Protein AF-V4IPG0-F1 (afdb_monomer_lite)

pLDDT: mean 87.48, std 8.58, range [62.81, 97.88]

Foldseek 3Di:
DWDQADLQRDGDTDDDDDDAQFAADPVNPDTDGQPDPWFSDDFQVVQLVVLVVVLVVVVVCVVVVVDDDDPPDDPVVVSVVSNPDGGGDDDTDDPPPDVVVVVVVVCVVPVPNDDPVQFPDDPPNDTHGDHD

Structure (mmCIF, N/CA/C/O backbone):
data_AF-V4IPG0-F1
#
_entry.id   AF-V4IPG0-F1
#
loop_
_atom_site.group_PDB
_atom_site.id
_atom_site.type_symbol
_atom_site.label_atom_id
_atom_site.label_alt_id
_atom_site.label_comp_id
_atom_site.label_asym_id
_atom_site.label_entity_id
_atom_site.label_seq_id
_atom_site.pdbx_PDB_ins_code
_atom_site.Cartn_x
_atom_site.Cartn_y
_atom_site.Cartn_z
_atom_site.occupancy
_atom_site.B_iso_or_equiv
_atom_site.auth_seq_id
_atom_site.auth_comp_id
_atom_site.auth_asym_id
_atom_site.auth_atom_id
_atom_site.pdbx_PDB_model_num
ATOM 1 N N . MET A 1 1 ? -8.334 -0.715 -5.800 1.00 85.25 1 MET A N 1
ATOM 2 C CA . MET A 1 1 ? -7.866 -0.696 -7.202 1.00 85.25 1 MET A CA 1
ATOM 3 C C . MET A 1 1 ? -6.366 -0.875 -7.233 1.00 85.25 1 MET A C 1
ATOM 5 O O . MET A 1 1 ? -5.681 -0.190 -6.482 1.00 85.25 1 MET A O 1
ATOM 9 N N . LEU A 1 2 ? -5.882 -1.792 -8.071 1.00 86.50 2 LEU A N 1
ATOM 10 C CA . LEU A 1 2 ? -4.459 -2.046 -8.285 1.00 86.50 2 LEU A CA 1
ATOM 11 C C . LEU A 1 2 ? -3.982 -1.297 -9.520 1.00 86.50 2 LEU A C 1
ATOM 13 O O . LEU A 1 2 ? -4.524 -1.492 -10.605 1.00 86.50 2 LE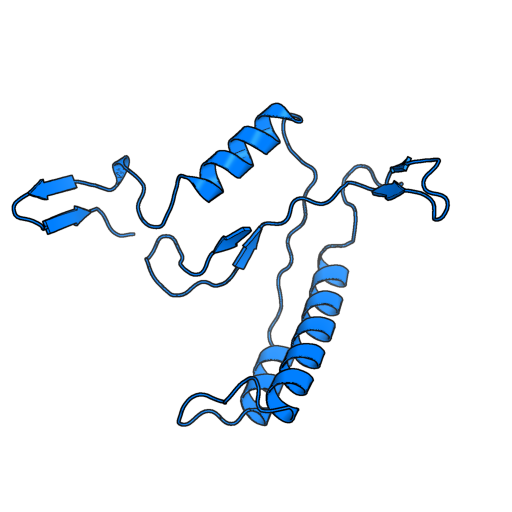U A O 1
ATOM 17 N N . HIS A 1 3 ? -2.949 -0.484 -9.348 1.00 84.88 3 HIS A N 1
ATOM 18 C CA . HIS A 1 3 ? -2.241 0.190 -10.427 1.00 84.88 3 HIS A CA 1
ATOM 19 C C . HIS A 1 3 ? -0.805 -0.329 -10.467 1.00 84.88 3 HIS A C 1
ATOM 21 O O . HIS A 1 3 ? -0.191 -0.514 -9.421 1.00 84.88 3 HIS A O 1
ATOM 27 N N . THR A 1 4 ? -0.274 -0.592 -11.662 1.00 86.12 4 THR A N 1
ATOM 28 C CA . THR A 1 4 ? 1.073 -1.170 -11.849 1.00 86.12 4 THR A CA 1
ATOM 29 C C . THR A 1 4 ? 2.062 -0.220 -12.519 1.00 86.12 4 THR A C 1
ATOM 31 O O . THR A 1 4 ? 3.242 -0.552 -12.632 1.00 86.12 4 THR A O 1
ATOM 34 N N . TRP A 1 5 ? 1.599 0.953 -12.953 1.00 83.81 5 TRP A N 1
ATOM 35 C CA . TRP A 1 5 ? 2.371 1.932 -13.716 1.00 83.81 5 TRP A CA 1
ATOM 36 C C . TRP A 1 5 ? 2.140 3.342 -13.176 1.00 83.81 5 TRP A C 1
ATOM 38 O O . TRP A 1 5 ? 1.036 3.670 -12.733 1.00 83.81 5 TRP A O 1
ATOM 48 N N . GLY A 1 6 ? 3.188 4.161 -13.211 1.00 80.50 6 GLY A N 1
ATOM 49 C CA . GLY A 1 6 ? 3.125 5.585 -12.893 1.00 80.50 6 GLY A CA 1
ATOM 50 C C . GLY A 1 6 ? 2.807 6.441 -14.120 1.00 80.50 6 GLY A C 1
ATOM 51 O O . GLY A 1 6 ? 2.697 5.943 -15.239 1.00 80.50 6 GLY A O 1
ATOM 52 N N . GLN A 1 7 ? 2.710 7.758 -13.926 1.00 75.50 7 GLN A N 1
ATOM 53 C CA . GLN A 1 7 ? 2.490 8.714 -15.024 1.00 75.50 7 GLN A CA 1
ATOM 54 C C . GLN A 1 7 ? 3.645 8.739 -16.042 1.00 75.50 7 GLN A C 1
ATOM 56 O O . GLN A 1 7 ? 3.421 9.050 -17.213 1.00 75.50 7 GLN A O 1
ATOM 61 N N . THR A 1 8 ? 4.853 8.372 -15.615 1.00 80.12 8 THR A N 1
ATOM 62 C CA . THR A 1 8 ? 6.052 8.253 -16.457 1.00 80.12 8 THR A CA 1
ATOM 63 C C . THR A 1 8 ? 6.114 6.937 -17.235 1.00 80.12 8 THR A C 1
ATOM 65 O O . THR A 1 8 ? 7.070 6.725 -17.975 1.00 80.12 8 THR A O 1
ATOM 68 N N . MET A 1 9 ? 5.106 6.062 -17.098 1.00 78.25 9 MET A N 1
ATOM 69 C CA . MET A 1 9 ? 5.068 4.698 -17.653 1.00 78.25 9 MET A CA 1
ATOM 70 C C . MET A 1 9 ? 6.128 3.749 -17.082 1.00 78.25 9 MET A C 1
ATOM 72 O O . MET A 1 9 ? 6.335 2.657 -17.605 1.00 78.25 9 MET A O 1
ATOM 76 N N . GLU A 1 10 ? 6.764 4.121 -15.975 1.00 82.88 10 GLU A N 1
ATOM 77 C CA . GLU A 1 10 ? 7.606 3.215 -15.201 1.00 82.88 10 GLU A CA 1
ATOM 78 C C . GLU A 1 10 ? 6.759 2.335 -14.281 1.00 82.88 10 GLU A C 1
ATOM 80 O O . GLU A 1 10 ? 5.636 2.686 -13.894 1.00 82.88 10 GLU A O 1
ATOM 85 N N . ARG A 1 11 ? 7.298 1.166 -13.919 1.00 83.69 11 ARG A N 1
ATOM 86 C CA . ARG A 1 11 ? 6.619 0.241 -13.012 1.00 83.69 11 ARG A CA 1
ATOM 87 C C . ARG A 1 11 ? 6.457 0.898 -11.642 1.00 83.69 11 ARG A C 1
ATOM 89 O O . ARG A 1 11 ? 7.434 1.154 -10.949 1.00 83.69 11 ARG A O 1
ATOM 96 N N . HIS A 1 12 ? 5.209 1.101 -11.234 1.00 84.88 12 HIS A N 1
ATOM 97 C CA . HIS A 1 12 ? 4.853 1.716 -9.959 1.00 84.88 12 HIS A CA 1
ATOM 98 C C . HIS A 1 12 ? 3.619 1.022 -9.380 1.00 84.88 12 HIS A C 1
ATOM 100 O O . HIS A 1 12 ? 2.475 1.416 -9.624 1.00 84.88 12 HIS A O 1
ATOM 106 N N . ILE A 1 13 ? 3.860 -0.071 -8.655 1.00 87.19 13 ILE A N 1
ATOM 107 C CA . ILE A 1 13 ? 2.801 -0.920 -8.110 1.00 87.19 13 ILE A CA 1
ATOM 108 C C . ILE A 1 13 ? 2.246 -0.285 -6.838 1.00 87.19 13 ILE A C 1
ATOM 110 O O . ILE A 1 13 ? 2.964 -0.151 -5.851 1.00 87.19 13 ILE A O 1
ATOM 114 N N . HIS A 1 14 ? 0.969 0.084 -6.853 1.00 87.69 14 HIS A N 1
ATOM 115 C CA . HIS A 1 14 ? 0.301 0.675 -5.701 1.00 87.69 14 HIS A CA 1
ATOM 116 C C . HIS A 1 14 ? -1.198 0.352 -5.674 1.00 87.69 14 HIS A C 1
ATOM 118 O O . HIS A 1 14 ? -1.820 0.023 -6.688 1.00 87.69 14 HIS A O 1
ATOM 124 N N . LEU A 1 15 ? -1.774 0.425 -4.474 1.00 88.81 15 LEU A N 1
ATOM 125 C CA . LEU A 1 15 ? -3.174 0.114 -4.210 1.00 88.81 15 LEU A CA 1
ATOM 126 C C . LEU A 1 15 ? -3.906 1.364 -3.721 1.00 88.81 15 LEU A C 1
ATOM 128 O O . LEU A 1 15 ? -3.486 1.996 -2.757 1.00 88.81 15 LEU A O 1
ATOM 132 N N . HIS A 1 16 ? -5.042 1.666 -4.347 1.00 87.00 16 HIS A N 1
ATOM 133 C CA . HIS A 1 16 ? -6.019 2.633 -3.838 1.00 87.00 16 HIS A CA 1
ATOM 134 C C . HIS A 1 16 ? -7.180 1.882 -3.202 1.00 87.00 16 HIS A C 1
ATOM 136 O O . HIS A 1 16 ? -7.873 1.123 -3.887 1.00 87.00 16 HIS A O 1
ATOM 142 N N . CYS A 1 17 ? -7.409 2.094 -1.910 1.00 86.88 17 CYS A N 1
ATOM 143 C CA . CYS A 1 17 ? -8.471 1.434 -1.157 1.00 86.88 17 CYS A CA 1
ATOM 144 C C . CYS A 1 17 ? -9.416 2.477 -0.563 1.00 86.88 17 CYS A C 1
ATOM 146 O O . CYS A 1 17 ? -8.966 3.452 0.036 1.00 86.88 17 CYS A O 1
ATOM 148 N N . ILE A 1 18 ? -10.721 2.244 -0.701 1.00 85.25 18 ILE A N 1
ATOM 149 C CA . ILE A 1 18 ? -11.744 2.959 0.061 1.00 85.25 18 ILE A CA 1
ATOM 150 C C . ILE A 1 18 ? -12.139 2.034 1.199 1.00 85.25 18 ILE A C 1
ATOM 152 O O . ILE A 1 18 ? -12.519 0.888 0.963 1.00 85.25 18 ILE A O 1
ATOM 156 N N . VAL A 1 19 ? -12.017 2.531 2.422 1.00 86.12 19 VAL A N 1
ATOM 157 C CA . VAL A 1 19 ? -12.377 1.793 3.629 1.00 86.12 19 VAL A CA 1
ATOM 158 C C . VAL A 1 19 ? -13.425 2.588 4.403 1.00 86.12 19 VAL A C 1
ATOM 160 O O . VAL A 1 19 ? -13.341 3.820 4.433 1.00 86.12 19 VAL A O 1
ATOM 163 N N . PRO A 1 20 ? -14.415 1.926 5.022 1.00 85.62 20 PRO A N 1
ATOM 164 C CA . PRO A 1 20 ? -15.335 2.601 5.924 1.00 85.62 20 PRO A CA 1
ATOM 165 C C . PRO A 1 20 ? -14.578 3.244 7.091 1.00 85.62 20 PRO A C 1
ATOM 167 O O . PRO A 1 20 ? -13.630 2.670 7.623 1.00 85.62 20 PRO A O 1
ATOM 170 N N . GLY A 1 21 ? -15.020 4.424 7.526 1.00 86.44 21 GLY A N 1
ATOM 171 C CA . GLY A 1 21 ? -14.494 5.105 8.714 1.00 86.44 21 GLY A CA 1
ATOM 172 C C . GLY A 1 21 ? -15.027 4.512 10.020 1.00 86.44 21 GLY A C 1
ATOM 173 O O . GLY A 1 21 ? -15.475 5.261 10.880 1.00 86.44 21 GLY A O 1
ATOM 174 N N . GLY A 1 22 ? -15.064 3.186 10.143 1.00 88.25 22 GLY A N 1
ATOM 175 C CA . GLY A 1 22 ? -15.705 2.455 11.235 1.00 88.25 22 GLY A CA 1
ATOM 176 C C . GLY A 1 22 ? -15.934 0.991 10.869 1.00 88.25 22 GLY A C 1
ATOM 177 O O . GLY A 1 22 ? -15.475 0.529 9.824 1.00 88.25 22 GLY A O 1
ATOM 178 N N . ALA A 1 23 ? -16.648 0.262 11.719 1.00 91.12 23 ALA A N 1
ATOM 179 C CA . ALA A 1 23 ? -16.981 -1.140 11.491 1.00 91.12 23 ALA A CA 1
ATOM 180 C C . ALA A 1 23 ? -18.340 -1.485 12.103 1.00 91.12 23 ALA A C 1
ATOM 182 O O . ALA A 1 23 ? -18.782 -0.839 13.052 1.00 91.12 23 ALA A O 1
ATOM 183 N N . PHE A 1 24 ? -18.990 -2.521 11.580 1.00 94.19 24 PHE A N 1
ATOM 184 C CA . PHE A 1 24 ? -20.143 -3.111 12.253 1.00 94.19 24 PHE A CA 1
ATOM 185 C C . PHE A 1 24 ? -19.707 -3.881 13.504 1.00 94.19 24 PHE A C 1
ATOM 187 O O . PHE A 1 24 ? -18.587 -4.392 13.582 1.00 94.19 24 PHE A O 1
ATOM 194 N N . THR A 1 25 ? -20.596 -3.950 14.490 1.00 94.62 25 THR A N 1
ATOM 195 C CA . THR A 1 25 ? -20.505 -4.893 15.606 1.00 94.62 25 THR A CA 1
ATOM 196 C C . THR A 1 25 ? -20.466 -6.334 15.094 1.00 94.62 25 THR A C 1
ATOM 198 O O . THR A 1 25 ? -20.863 -6.613 13.965 1.00 94.62 25 THR A O 1
ATOM 201 N N . PHE A 1 26 ? -19.961 -7.265 15.910 1.00 94.88 26 PHE A N 1
ATOM 202 C CA . PHE A 1 26 ? -19.826 -8.671 15.500 1.00 94.88 26 PHE A CA 1
ATOM 203 C C . PHE A 1 26 ? -21.168 -9.343 15.177 1.00 94.88 26 PHE A C 1
ATOM 205 O O . PHE A 1 26 ? -21.200 -10.253 14.356 1.00 94.88 26 PHE A O 1
ATOM 212 N N . ASP A 1 27 ? -22.255 -8.879 15.792 1.00 95.94 27 ASP A N 1
ATOM 213 C CA . ASP A 1 27 ? -23.636 -9.280 15.487 1.00 95.94 27 ASP A CA 1
ATOM 214 C C . ASP A 1 27 ? -24.201 -8.622 14.209 1.00 95.94 27 ASP A C 1
ATOM 216 O O . ASP A 1 27 ? -25.252 -9.024 13.723 1.00 95.94 27 ASP A O 1
ATOM 220 N N . GLY A 1 28 ? -23.504 -7.636 13.634 1.00 94.62 28 GLY A N 1
ATOM 221 C CA . GLY A 1 28 ? -23.918 -6.910 12.434 1.00 94.62 28 GLY A CA 1
ATOM 222 C C . GLY A 1 28 ? -25.009 -5.858 12.653 1.00 94.62 28 GLY A C 1
ATOM 223 O O . GLY A 1 28 ? -25.380 -5.178 11.699 1.00 94.62 28 GLY A O 1
ATOM 224 N N . GLU A 1 29 ? -25.510 -5.682 13.876 1.00 96.44 29 GLU A N 1
ATOM 225 C CA . GLU A 1 29 ? -26.696 -4.855 14.131 1.00 96.44 29 GLU A CA 1
ATOM 226 C C . GLU A 1 29 ? -26.394 -3.353 14.160 1.00 96.44 29 GLU A C 1
ATOM 228 O O . GLU A 1 29 ? -27.258 -2.531 13.853 1.00 96.44 29 GLU A O 1
ATOM 233 N N . GLN A 1 30 ? -25.168 -2.967 14.527 1.00 95.94 30 GLN A N 1
ATOM 234 C CA . GLN A 1 30 ? -24.809 -1.566 14.727 1.00 95.94 30 GLN A CA 1
ATOM 235 C C . GLN A 1 30 ? -23.505 -1.202 14.029 1.00 95.94 30 GLN A C 1
ATOM 237 O O . GLN A 1 30 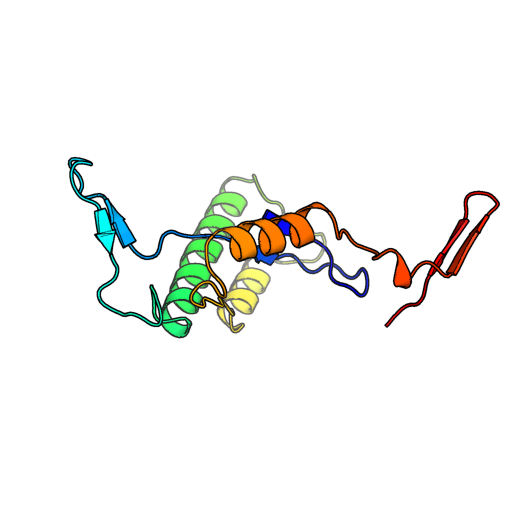? -22.466 -1.827 14.236 1.00 95.94 30 GLN A O 1
ATOM 242 N N . PHE A 1 31 ? -23.524 -0.116 13.253 1.00 93.88 31 PHE A N 1
ATOM 243 C CA . PHE A 1 31 ? -22.298 0.489 12.742 1.00 93.88 31 PHE A CA 1
ATOM 244 C C . PHE A 1 31 ? -21.669 1.388 13.808 1.00 93.88 31 PHE A C 1
ATOM 246 O O . PHE A 1 31 ? -22.266 2.377 14.237 1.00 93.88 31 PHE A O 1
ATOM 253 N N . LYS A 1 32 ? -20.436 1.076 14.207 1.00 91.50 32 LYS A N 1
ATOM 254 C CA . LYS A 1 32 ? -19.629 1.902 15.104 1.00 91.50 32 LYS A CA 1
ATOM 255 C C . LYS A 1 32 ? -18.655 2.747 14.281 1.00 91.50 32 LYS A C 1
ATOM 257 O O . LYS A 1 32 ? -17.711 2.192 13.706 1.00 91.50 32 LYS A O 1
ATOM 262 N N . PRO A 1 33 ? -18.851 4.077 14.206 1.00 88.56 33 PRO A N 1
ATOM 263 C CA . PRO A 1 33 ? -17.890 4.948 13.549 1.00 88.56 33 PRO A CA 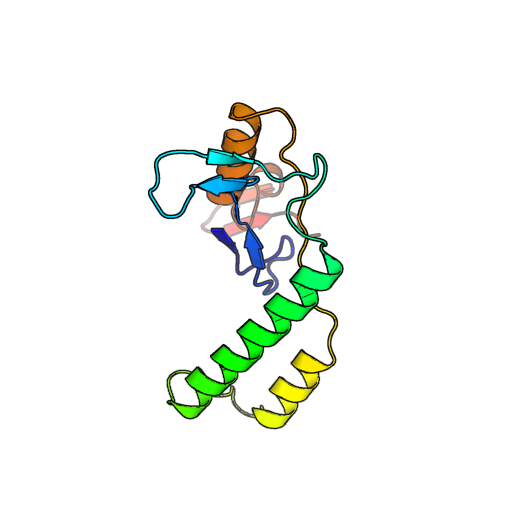1
ATOM 264 C C . PRO A 1 33 ? -16.579 4.986 14.341 1.00 88.56 33 PRO A C 1
ATOM 266 O O . PRO A 1 33 ? -16.546 4.740 15.549 1.00 88.56 33 PRO A O 1
ATOM 269 N N . CYS A 1 34 ? -15.489 5.324 13.660 1.00 85.94 34 CYS A N 1
ATOM 270 C CA . CYS A 1 34 ? -14.230 5.643 14.314 1.00 85.94 34 CYS A CA 1
ATOM 271 C C . CYS A 1 34 ? -14.436 6.818 15.279 1.00 85.94 34 CYS A C 1
ATOM 273 O O . CYS A 1 34 ? -15.123 7.789 14.959 1.00 85.94 34 CYS A O 1
ATOM 275 N N . SER A 1 35 ? -13.822 6.738 16.458 1.00 80.12 35 SER A N 1
ATOM 276 C CA . SER A 1 35 ? -13.872 7.807 17.457 1.00 80.12 35 SER A CA 1
ATOM 277 C C . SER A 1 35 ? -13.136 9.073 17.003 1.00 80.12 35 SER A C 1
ATOM 279 O O . SER A 1 35 ? -13.479 10.172 17.439 1.00 80.12 35 SER A O 1
ATOM 281 N N . HIS A 1 36 ? -12.145 8.940 16.117 1.00 79.94 36 HIS A N 1
ATOM 282 C CA . HIS A 1 36 ? -11.394 10.059 15.563 1.00 79.94 36 HIS A CA 1
ATOM 283 C C . HIS A 1 36 ? -12.013 10.557 14.255 1.00 79.94 36 HIS A C 1
ATOM 285 O O . HIS A 1 36 ? -12.278 9.789 13.334 1.00 79.94 36 HIS A O 1
ATOM 291 N N . ARG A 1 37 ? -12.208 11.879 14.165 1.00 71.31 37 ARG A N 1
ATOM 292 C CA . ARG A 1 37 ? -12.823 12.530 12.996 1.00 71.31 37 ARG A CA 1
ATOM 293 C C . ARG A 1 37 ? -11.897 12.596 11.780 1.00 71.31 37 ARG A C 1
ATOM 295 O O . ARG A 1 37 ? -12.382 12.547 10.655 1.00 71.31 37 ARG A O 1
ATOM 302 N N . ASP A 1 38 ? -10.587 12.674 12.006 1.00 73.38 38 ASP A N 1
ATOM 303 C CA . ASP A 1 38 ? -9.620 12.981 10.945 1.00 73.38 38 ASP A CA 1
ATOM 304 C C . ASP A 1 38 ? -8.890 11.755 10.391 1.00 73.38 38 ASP A C 1
ATOM 306 O O . ASP A 1 38 ? -8.269 11.837 9.335 1.00 73.38 38 ASP A O 1
ATOM 310 N N . TRP A 1 39 ? -8.917 10.613 11.079 1.00 76.50 39 TRP A N 1
ATOM 311 C CA . TRP A 1 39 ? -8.216 9.413 10.624 1.00 76.50 39 TRP A CA 1
ATOM 312 C C . TRP A 1 39 ? -8.771 8.151 11.280 1.00 76.50 39 TRP A C 1
ATOM 314 O O . TRP A 1 39 ? -9.151 8.158 12.444 1.00 76.50 39 TRP A O 1
ATOM 324 N N . LEU A 1 40 ? -8.764 7.049 10.523 1.00 82.62 40 LEU A N 1
ATOM 325 C CA . LEU A 1 40 ? -9.162 5.725 11.009 1.00 82.62 40 LEU A CA 1
ATOM 326 C C . LEU A 1 40 ? -8.026 5.031 11.776 1.00 82.62 40 LEU A C 1
ATOM 328 O O . LEU A 1 40 ? -8.245 4.450 12.833 1.00 82.62 40 LEU A O 1
ATOM 332 N N . PHE A 1 41 ? -6.798 5.128 11.255 1.00 84.62 41 PHE A N 1
ATOM 333 C CA . PHE A 1 41 ? -5.585 4.614 11.891 1.00 84.62 41 PHE A CA 1
ATOM 334 C C . PHE A 1 41 ? -4.436 5.622 11.766 1.00 84.62 41 PHE A C 1
ATOM 336 O O . PHE A 1 41 ? -4.357 6.324 10.752 1.00 84.62 41 PHE A O 1
ATOM 343 N N . PRO A 1 42 ? -3.488 5.659 12.721 1.00 88.25 42 PRO A N 1
ATOM 344 C CA . PRO A 1 42 ? -2.275 6.447 12.565 1.00 88.25 42 PRO A CA 1
ATOM 345 C C . PRO A 1 42 ? -1.447 5.893 11.400 1.00 88.25 42 PRO A C 1
ATOM 347 O O . PRO A 1 42 ? -0.969 4.756 11.452 1.00 88.25 42 PRO A O 1
ATOM 350 N N . VAL A 1 43 ? -1.230 6.700 10.359 1.00 91.00 43 VAL A N 1
ATOM 351 C CA . VAL A 1 43 ? -0.579 6.257 9.108 1.00 91.00 43 VAL A CA 1
ATOM 352 C C . VAL A 1 43 ? 0.801 5.634 9.330 1.00 91.00 43 VAL A C 1
ATOM 354 O O . VAL A 1 43 ? 1.123 4.618 8.726 1.00 91.00 43 VAL A O 1
ATOM 357 N N . LYS A 1 44 ? 1.591 6.155 10.279 1.00 92.00 44 LYS A N 1
A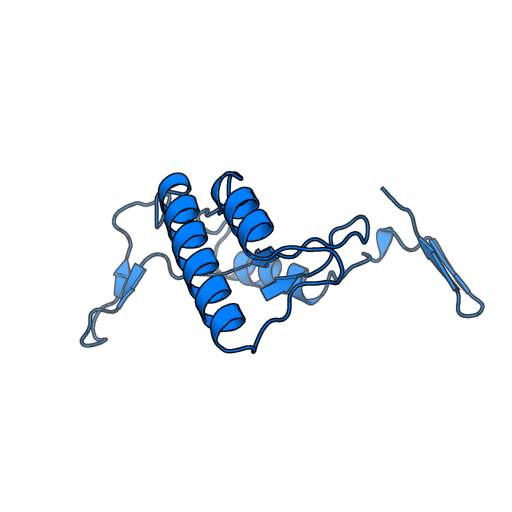TOM 358 C CA . LYS A 1 44 ? 2.915 5.603 10.617 1.00 92.00 44 LYS A CA 1
ATOM 359 C C . LYS A 1 44 ? 2.835 4.197 11.218 1.00 92.00 44 LYS A C 1
ATOM 361 O O . LYS A 1 44 ? 3.703 3.368 10.953 1.00 92.00 44 LYS A O 1
ATOM 366 N N . ALA A 1 45 ? 1.821 3.930 12.041 1.00 92.62 45 ALA A N 1
ATOM 367 C CA . ALA A 1 45 ? 1.602 2.602 12.605 1.00 92.62 45 ALA A CA 1
ATOM 368 C C . ALA A 1 45 ? 1.097 1.647 11.518 1.00 92.62 45 ALA A C 1
ATOM 370 O O . ALA A 1 45 ? 1.639 0.553 11.359 1.00 92.62 45 ALA A O 1
ATOM 371 N N . LEU A 1 46 ? 0.139 2.106 10.708 1.00 92.56 46 LEU A N 1
ATOM 372 C CA . LEU A 1 46 ? -0.414 1.339 9.597 1.00 92.56 46 LEU A CA 1
ATOM 373 C C . LEU A 1 46 ? 0.664 0.937 8.578 1.00 92.56 46 LEU A C 1
ATOM 375 O O . LEU A 1 46 ? 0.724 -0.225 8.193 1.00 92.56 46 LEU A O 1
ATOM 379 N N . SER A 1 47 ? 1.568 1.851 8.219 1.00 94.88 47 SER A N 1
ATOM 380 C CA . SER A 1 47 ? 2.749 1.578 7.390 1.00 94.88 47 SER A CA 1
ATOM 381 C C . SER A 1 47 ? 3.586 0.405 7.902 1.00 94.88 47 SER A C 1
ATOM 383 O O . SER A 1 47 ? 3.957 -0.484 7.136 1.00 94.88 47 SER A O 1
ATOM 385 N N . LYS A 1 48 ? 3.881 0.384 9.209 1.00 95.19 48 LYS A N 1
ATOM 386 C CA . LYS A 1 48 ? 4.702 -0.666 9.827 1.00 95.19 48 LYS A CA 1
ATOM 387 C C . LYS A 1 48 ? 3.987 -2.016 9.825 1.00 95.19 48 LYS A C 1
ATOM 389 O O . LYS A 1 48 ? 4.615 -3.021 9.497 1.00 95.19 48 LYS A O 1
ATOM 394 N N . VAL A 1 49 ? 2.696 -2.027 10.166 1.00 95.44 49 VAL A N 1
ATOM 395 C CA . VAL A 1 49 ? 1.867 -3.244 10.176 1.00 95.44 49 VAL A CA 1
ATOM 396 C C . VAL A 1 49 ? 1.716 -3.800 8.764 1.00 95.44 49 VAL A C 1
ATOM 398 O O . VAL A 1 49 ? 1.934 -4.987 8.547 1.00 95.44 49 VAL A O 1
ATOM 401 N N . PHE A 1 50 ? 1.421 -2.941 7.787 1.00 94.88 50 PHE A N 1
ATOM 402 C CA . PHE A 1 50 ? 1.302 -3.343 6.391 1.00 94.88 50 PHE A CA 1
ATOM 403 C C . PHE A 1 50 ? 2.605 -3.952 5.866 1.00 94.88 50 PHE A C 1
ATOM 405 O O . PHE A 1 50 ? 2.572 -5.039 5.295 1.00 94.88 50 PHE A O 1
ATOM 412 N N . ARG A 1 51 ? 3.757 -3.316 6.132 1.00 96.38 51 ARG A N 1
ATOM 413 C CA . ARG A 1 51 ? 5.076 -3.875 5.797 1.00 96.38 51 ARG A CA 1
ATOM 414 C C . ARG A 1 51 ? 5.281 -5.258 6.416 1.00 96.38 51 ARG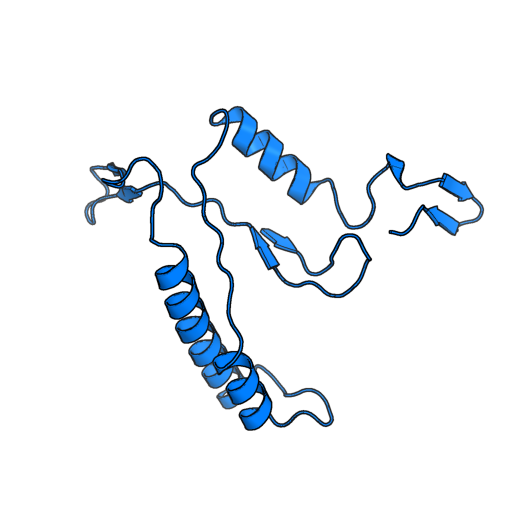 A C 1
ATOM 416 O O . ARG A 1 51 ? 5.707 -6.170 5.719 1.00 96.38 51 ARG A O 1
ATOM 423 N N . GLY A 1 52 ? 4.986 -5.415 7.708 1.00 96.88 52 GLY A N 1
ATOM 424 C CA . GLY A 1 52 ? 5.118 -6.697 8.407 1.00 96.88 52 GLY A CA 1
ATOM 425 C C . GLY A 1 52 ? 4.281 -7.797 7.754 1.00 96.88 52 GLY A C 1
ATOM 426 O O . GL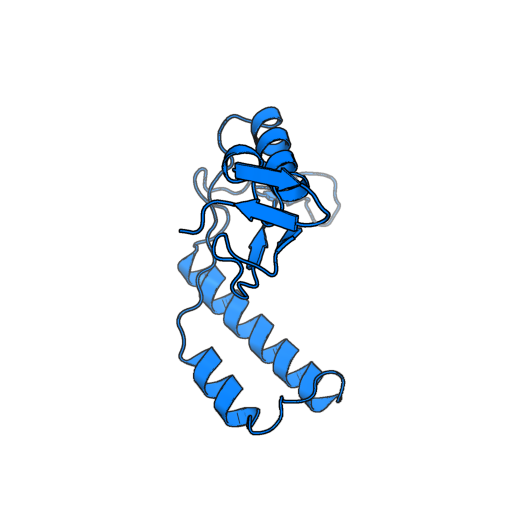Y A 1 52 ? 4.835 -8.799 7.309 1.00 96.88 52 GLY A O 1
ATOM 427 N N . ASN A 1 53 ? 2.978 -7.551 7.607 1.00 97.12 53 ASN A N 1
ATOM 428 C CA . ASN A 1 53 ? 2.032 -8.499 7.014 1.00 97.12 53 ASN A CA 1
ATOM 429 C C . ASN A 1 53 ? 2.384 -8.843 5.560 1.00 97.12 53 ASN A C 1
ATOM 431 O O . ASN A 1 53 ? 2.233 -9.986 5.133 1.00 97.12 53 ASN A O 1
ATOM 435 N N . TYR A 1 54 ? 2.835 -7.857 4.778 1.00 95.75 54 TYR A N 1
ATOM 436 C CA . TYR A 1 54 ? 3.240 -8.088 3.396 1.00 95.75 54 TYR A CA 1
ATOM 437 C C . TYR A 1 54 ? 4.480 -8.982 3.326 1.00 95.75 54 TYR A C 1
ATOM 439 O O . TYR A 1 54 ? 4.492 -9.942 2.564 1.00 95.75 54 TYR A O 1
ATOM 447 N N . LEU A 1 55 ? 5.514 -8.687 4.121 1.00 96.88 55 LEU A N 1
ATOM 448 C CA . LEU A 1 55 ? 6.763 -9.454 4.109 1.00 96.88 55 LEU A CA 1
ATOM 449 C C . LEU A 1 55 ? 6.583 -10.884 4.616 1.00 96.88 55 LEU A C 1
ATOM 451 O O . LEU A 1 55 ? 7.218 -11.786 4.078 1.00 96.88 55 LEU A O 1
ATOM 455 N N . GLU A 1 56 ? 5.714 -11.091 5.605 1.00 97.88 56 GLU A N 1
ATOM 456 C CA . GLU A 1 56 ? 5.326 -12.426 6.067 1.00 97.88 56 GLU A CA 1
ATOM 457 C C . GLU A 1 56 ? 4.656 -13.218 4.939 1.00 97.88 56 GLU A C 1
ATOM 459 O O . GLU A 1 56 ? 5.106 -14.303 4.582 1.00 97.88 56 GLU A O 1
ATOM 464 N N . ARG A 1 57 ? 3.635 -12.643 4.292 1.00 97.38 57 ARG A N 1
ATOM 465 C CA . ARG A 1 57 ? 2.941 -13.299 3.172 1.00 97.38 57 ARG A CA 1
ATOM 466 C C . ARG A 1 57 ? 3.860 -13.552 1.978 1.00 97.38 57 ARG A C 1
ATOM 468 O O . ARG A 1 57 ? 3.746 -14.593 1.339 1.00 97.38 57 ARG A O 1
ATOM 475 N N . LEU A 1 58 ? 4.773 -12.624 1.688 1.00 95.94 58 LEU A N 1
ATOM 476 C CA . LEU A 1 58 ? 5.775 -12.772 0.634 1.00 95.94 58 LEU A CA 1
ATOM 477 C C . LEU A 1 58 ? 6.716 -13.951 0.925 1.00 95.94 58 LEU A C 1
ATOM 479 O O . LEU A 1 58 ? 7.047 -14.712 0.019 1.00 95.94 58 LEU A O 1
ATOM 483 N N . GLU A 1 59 ? 7.134 -14.112 2.180 1.00 96.81 59 GLU A N 1
ATOM 484 C CA . GLU A 1 59 ? 7.963 -15.231 2.633 1.00 96.81 59 GLU A CA 1
ATOM 485 C C . GLU A 1 59 ? 7.222 -16.564 2.549 1.00 96.81 59 GLU A C 1
ATOM 487 O O . GLU A 1 59 ? 7.769 -17.511 1.986 1.00 96.81 59 GLU A O 1
ATOM 492 N N . CYS A 1 60 ? 5.968 -16.624 3.008 1.00 97.81 60 CYS A N 1
ATOM 493 C CA . CYS A 1 60 ? 5.134 -17.819 2.877 1.00 97.81 60 CYS A CA 1
ATOM 494 C C . CYS A 1 60 ? 4.951 -18.233 1.410 1.00 97.81 60 CYS A C 1
ATOM 496 O O . CYS A 1 60 ? 5.184 -19.391 1.073 1.00 97.81 60 CYS A O 1
ATOM 498 N N . ALA A 1 61 ? 4.598 -17.294 0.528 1.00 97.31 61 ALA A N 1
ATOM 499 C CA . ALA A 1 61 ? 4.391 -17.575 -0.893 1.00 97.31 61 ALA A CA 1
ATOM 500 C C . ALA A 1 61 ? 5.687 -18.014 -1.601 1.00 97.31 61 ALA A C 1
ATOM 502 O O . ALA A 1 61 ? 5.666 -18.896 -2.460 1.00 97.31 61 ALA A O 1
ATOM 503 N N . HIS A 1 62 ? 6.837 -17.441 -1.227 1.00 96.75 62 HIS A N 1
ATOM 504 C CA . HIS A 1 62 ? 8.131 -17.894 -1.738 1.00 96.75 62 HIS A CA 1
ATOM 505 C C . HIS A 1 62 ? 8.484 -19.301 -1.232 1.00 96.75 62 HIS A C 1
ATOM 507 O O . HIS A 1 62 ? 8.903 -20.147 -2.018 1.00 96.75 62 HIS A O 1
ATOM 513 N N . ALA A 1 63 ? 8.295 -19.575 0.063 1.00 96.44 63 ALA A N 1
ATOM 514 C CA . ALA A 1 63 ? 8.553 -20.890 0.655 1.00 96.44 63 ALA A CA 1
ATOM 515 C C . ALA A 1 63 ? 7.646 -21.987 0.069 1.00 96.44 63 ALA A C 1
ATOM 517 O O . ALA A 1 63 ? 8.094 -23.117 -0.108 1.00 96.44 63 ALA A O 1
ATOM 518 N N . ALA A 1 64 ? 6.406 -21.642 -0.287 1.00 97.56 64 ALA A N 1
ATOM 519 C CA . ALA A 1 64 ? 5.463 -22.523 -0.974 1.00 97.56 64 ALA A CA 1
ATOM 520 C C . ALA A 1 64 ? 5.759 -22.705 -2.479 1.00 97.56 64 ALA A C 1
ATOM 522 O O . ALA A 1 64 ? 5.114 -23.514 -3.140 1.00 97.56 64 ALA A O 1
ATOM 523 N N . GLY A 1 65 ? 6.719 -21.963 -3.045 1.00 96.50 65 GLY A N 1
ATOM 524 C CA . GLY A 1 65 ? 7.057 -22.020 -4.471 1.00 96.50 65 GLY A CA 1
ATOM 525 C C . GLY A 1 65 ? 6.072 -21.298 -5.400 1.00 96.50 65 GLY A C 1
ATOM 526 O O . GLY A 1 65 ? 6.235 -21.362 -6.620 1.00 96.50 65 GLY A O 1
ATOM 527 N N . GLU A 1 66 ? 5.088 -20.581 -4.851 1.00 97.06 66 GLU A N 1
ATOM 528 C CA . GLU A 1 66 ? 4.119 -19.767 -5.602 1.00 97.06 66 GLU A CA 1
ATOM 529 C C . GLU A 1 66 ? 4.779 -18.530 -6.226 1.00 97.06 66 GLU A C 1
ATOM 531 O O . GLU A 1 66 ? 4.377 -18.059 -7.290 1.00 97.06 66 GLU A O 1
ATOM 536 N N . LEU A 1 67 ? 5.829 -18.017 -5.576 1.00 94.25 67 LEU A N 1
ATOM 537 C CA . LEU A 1 67 ? 6.642 -16.910 -6.065 1.00 94.25 67 LEU A CA 1
ATOM 538 C C . LEU A 1 67 ? 8.094 -17.343 -6.223 1.00 94.25 67 LEU A C 1
ATOM 540 O O . LEU A 1 67 ? 8.747 -17.770 -5.274 1.00 94.25 67 LEU A O 1
ATOM 544 N N . LYS A 1 68 ? 8.624 -17.162 -7.433 1.00 93.00 68 LYS A N 1
ATOM 545 C CA . LYS A 1 68 ? 10.041 -17.374 -7.733 1.00 93.00 68 LYS A CA 1
ATOM 546 C C . LYS A 1 68 ? 10.772 -16.045 -7.700 1.00 93.00 68 LYS A C 1
ATOM 548 O O . LYS A 1 68 ? 10.265 -15.032 -8.182 1.00 93.00 68 LYS A O 1
ATOM 553 N N . SER A 1 69 ? 11.987 -16.065 -7.169 1.00 92.19 69 SER A N 1
ATOM 554 C CA . SER A 1 69 ? 12.858 -14.901 -7.264 1.00 92.19 69 SER A CA 1
ATOM 555 C C . SER A 1 69 ? 13.265 -14.659 -8.724 1.00 92.19 69 SER A C 1
ATOM 557 O O . SER A 1 69 ? 13.514 -15.627 -9.450 1.00 92.19 69 SER A O 1
ATOM 559 N N . PRO A 1 70 ? 13.336 -13.393 -9.178 1.00 89.50 70 PRO A N 1
ATOM 560 C CA . PRO A 1 70 ? 13.881 -13.077 -10.492 1.00 89.50 70 PRO A CA 1
ATOM 561 C C . PRO A 1 70 ? 15.326 -13.586 -10.643 1.00 89.50 70 PRO A C 1
ATOM 563 O O . PRO A 1 70 ? 16.042 -13.697 -9.642 1.00 89.50 70 PRO A O 1
ATOM 566 N N . PRO A 1 71 ? 15.793 -13.853 -11.875 1.00 92.75 71 PRO A N 1
ATOM 567 C CA . PRO A 1 71 ? 17.186 -14.214 -12.117 1.00 92.75 71 PRO A CA 1
ATOM 568 C C . PRO A 1 71 ? 18.155 -13.202 -11.488 1.00 92.75 71 PRO A C 1
ATOM 570 O O . PRO A 1 71 ? 17.980 -11.994 -11.637 1.00 92.75 71 PRO A O 1
ATOM 573 N N . GLY A 1 72 ? 19.164 -13.699 -10.768 1.00 93.44 72 GLY A N 1
ATOM 574 C CA . GLY A 1 72 ? 20.165 -12.866 -10.089 1.00 93.44 72 GLY A CA 1
ATOM 575 C C . GLY A 1 72 ? 19.701 -12.213 -8.779 1.00 93.44 72 GLY A C 1
ATOM 576 O O . GLY A 1 72 ? 20.481 -11.498 -8.156 1.00 93.44 72 GLY A O 1
ATOM 577 N N . VAL A 1 73 ? 18.467 -12.458 -8.327 1.00 93.94 73 VAL A N 1
ATOM 578 C CA . VAL A 1 73 ? 17.941 -11.902 -7.073 1.00 93.94 73 VAL A CA 1
ATOM 579 C C . VAL A 1 73 ? 17.897 -12.978 -5.991 1.00 93.94 73 VAL A C 1
ATOM 581 O O . VAL A 1 73 ? 17.185 -13.973 -6.108 1.00 93.94 73 VAL A O 1
ATOM 584 N N . HIS A 1 74 ? 18.616 -12.755 -4.891 1.00 95.38 74 HIS A N 1
ATOM 585 C CA . HIS A 1 74 ? 18.526 -13.605 -3.705 1.00 95.38 74 HIS A CA 1
ATOM 586 C C . HIS A 1 74 ? 17.366 -13.156 -2.813 1.00 95.38 74 HIS A C 1
ATOM 588 O O . HIS A 1 74 ? 17.389 -12.050 -2.269 1.00 95.38 74 HIS A O 1
ATOM 594 N N . PHE A 1 75 ? 16.378 -14.032 -2.607 1.00 95.56 75 PHE A N 1
ATOM 595 C CA . PHE A 1 75 ? 15.169 -13.717 -1.839 1.00 95.56 75 PHE A CA 1
ATOM 596 C C . PHE A 1 75 ? 15.456 -13.146 -0.444 1.00 95.56 75 PHE A C 1
ATOM 598 O O . PHE A 1 75 ? 14.878 -12.134 -0.054 1.00 95.56 75 PHE A O 1
ATOM 605 N N . ALA A 1 76 ? 16.386 -13.755 0.298 1.00 94.75 76 ALA A N 1
ATOM 606 C CA . ALA A 1 76 ? 16.735 -13.311 1.647 1.00 94.75 76 ALA A CA 1
ATOM 607 C C . ALA A 1 76 ? 17.296 -11.877 1.667 1.00 94.75 76 ALA A C 1
ATOM 609 O O . ALA A 1 76 ? 16.931 -11.081 2.535 1.00 94.75 76 ALA A O 1
ATOM 610 N N . ALA A 1 77 ? 18.137 -11.530 0.686 1.00 95.81 77 ALA A N 1
ATOM 611 C CA . ALA A 1 77 ? 18.690 -10.186 0.543 1.00 95.81 77 ALA A CA 1
ATOM 612 C C . ALA A 1 77 ? 17.603 -9.173 0.154 1.00 95.81 77 ALA A C 1
ATOM 614 O O . ALA A 1 77 ? 17.515 -8.109 0.767 1.00 95.81 77 ALA A O 1
ATOM 615 N N . LEU A 1 78 ? 16.725 -9.531 -0.791 1.00 94.69 78 LEU A N 1
ATOM 616 C CA . LEU A 1 78 ? 15.576 -8.708 -1.174 1.00 94.69 78 LEU A CA 1
ATOM 617 C C . LEU A 1 78 ? 14.654 -8.447 0.024 1.00 94.69 78 LEU A C 1
ATOM 619 O O . LEU A 1 78 ? 14.317 -7.302 0.306 1.00 94.69 78 LEU A O 1
ATOM 623 N N . ARG A 1 79 ? 14.276 -9.491 0.768 1.00 95.50 79 ARG A N 1
ATOM 624 C CA . ARG A 1 79 ? 13.411 -9.374 1.950 1.00 95.50 79 ARG A CA 1
ATOM 625 C C . ARG A 1 79 ? 14.033 -8.478 3.017 1.00 95.50 79 ARG A C 1
ATOM 627 O O . ARG A 1 79 ? 13.325 -7.658 3.600 1.00 95.50 79 ARG A O 1
ATOM 634 N N . LYS A 1 80 ? 15.343 -8.602 3.260 1.00 96.56 80 LYS A N 1
ATOM 635 C CA . LYS A 1 80 ? 16.070 -7.717 4.179 1.00 96.56 80 LYS A CA 1
ATOM 636 C C . LYS A 1 80 ? 15.992 -6.259 3.714 1.00 96.56 80 LYS A C 1
ATOM 638 O O . LYS A 1 80 ? 15.563 -5.414 4.494 1.00 96.56 80 LYS A O 1
ATOM 643 N N . ALA A 1 81 ? 16.304 -5.992 2.445 1.00 95.88 81 ALA A N 1
ATOM 644 C CA . ALA A 1 81 ? 16.236 -4.647 1.875 1.00 95.88 81 ALA A CA 1
ATOM 645 C C . ALA A 1 81 ? 14.819 -4.050 1.968 1.00 95.88 81 ALA A C 1
ATOM 647 O O . ALA A 1 81 ? 14.646 -2.908 2.387 1.00 95.88 81 ALA A O 1
ATOM 648 N N . LEU A 1 82 ? 13.783 -4.839 1.664 1.00 94.75 82 LEU A N 1
ATOM 649 C CA . LEU A 1 82 ? 12.389 -4.407 1.791 1.00 94.75 82 LEU A CA 1
ATOM 650 C C . LEU A 1 82 ? 11.989 -4.116 3.245 1.00 94.75 82 LEU A C 1
ATOM 652 O O . LEU A 1 82 ? 11.159 -3.240 3.483 1.00 94.75 82 LEU A O 1
ATOM 656 N N . ARG A 1 83 ? 12.552 -4.839 4.220 1.00 95.88 83 ARG A N 1
ATOM 657 C CA . ARG A 1 83 ? 12.295 -4.615 5.650 1.00 95.88 83 ARG A CA 1
ATOM 658 C C . ARG A 1 83 ? 12.924 -3.321 6.157 1.00 95.88 83 ARG A C 1
ATOM 660 O O . ARG A 1 83 ? 12.323 -2.664 7.005 1.00 95.88 83 ARG A O 1
ATOM 667 N N . GLU A 1 84 ? 14.114 -2.996 5.664 1.00 95.94 84 GLU A N 1
ATOM 668 C CA . GLU A 1 84 ? 14.864 -1.781 6.008 1.00 95.94 84 GLU A CA 1
ATOM 669 C C . GLU A 1 84 ? 14.285 -0.537 5.330 1.00 95.94 84 GLU A C 1
ATOM 671 O O . GLU A 1 84 ? 14.350 0.550 5.895 1.00 95.94 84 GLU A O 1
ATOM 676 N N . HIS A 1 85 ? 13.663 -0.699 4.160 1.00 93.88 85 HIS A N 1
ATOM 677 C CA . HIS A 1 85 ? 12.991 0.391 3.468 1.00 93.88 85 HIS A CA 1
ATOM 678 C C . HIS A 1 85 ? 11.796 0.938 4.267 1.00 93.88 85 HIS A C 1
ATOM 680 O O . HIS A 1 85 ? 11.078 0.203 4.965 1.00 93.88 85 HIS A O 1
ATOM 686 N N . ASP A 1 86 ? 11.551 2.240 4.121 1.00 92.19 86 ASP A N 1
ATOM 687 C CA . ASP A 1 86 ? 10.374 2.898 4.670 1.00 92.19 86 ASP A CA 1
ATOM 688 C C . ASP A 1 86 ? 9.166 2.657 3.771 1.00 92.19 86 ASP A C 1
ATOM 690 O O . ASP A 1 86 ? 9.167 2.951 2.580 1.00 92.19 86 ASP A O 1
ATOM 694 N N . TRP A 1 87 ? 8.103 2.114 4.360 1.00 93.94 87 TRP A N 1
ATOM 695 C CA . TRP A 1 87 ? 6.856 1.867 3.648 1.00 93.94 87 TRP A CA 1
ATOM 696 C C . TRP A 1 87 ? 5.884 2.993 3.944 1.00 93.94 87 TRP A C 1
ATOM 698 O O . TRP A 1 87 ? 5.649 3.345 5.103 1.00 93.94 87 TRP A O 1
ATOM 708 N N . VAL A 1 88 ? 5.279 3.539 2.897 1.00 91.19 88 VAL A N 1
ATOM 709 C CA . VAL A 1 88 ? 4.314 4.629 3.017 1.00 91.19 88 VAL A CA 1
ATOM 710 C C . VAL A 1 88 ? 2.924 4.091 2.717 1.00 91.19 88 VAL A C 1
ATOM 712 O O . VAL A 1 88 ? 2.590 3.791 1.576 1.00 91.19 88 VAL A O 1
ATOM 715 N N . VAL A 1 89 ? 2.101 4.000 3.759 1.00 92.06 89 VAL A N 1
ATOM 716 C CA . VAL A 1 89 ? 0.652 3.914 3.630 1.00 92.06 89 VAL A CA 1
ATOM 717 C C . VAL A 1 89 ? 0.102 5.294 3.937 1.00 92.06 89 VAL A C 1
ATOM 719 O O . VAL A 1 89 ? 0.356 5.854 5.002 1.00 92.06 89 VAL A O 1
ATOM 722 N N . TYR A 1 90 ? -0.656 5.844 2.998 1.00 88.75 90 TYR A N 1
ATOM 723 C CA . TYR A 1 90 ? -1.328 7.119 3.175 1.00 88.75 90 TYR A CA 1
ATOM 724 C C . TYR A 1 90 ? -2.827 6.890 3.322 1.00 88.75 90 TYR A C 1
ATOM 726 O O . TYR A 1 90 ? -3.449 6.229 2.491 1.00 88.75 90 TYR A O 1
ATOM 734 N N . ALA A 1 91 ? -3.402 7.448 4.381 1.00 87.88 91 ALA A N 1
ATOM 735 C CA . ALA A 1 91 ? -4.832 7.435 4.628 1.00 87.88 91 ALA A CA 1
ATOM 736 C C . ALA A 1 91 ? -5.278 8.854 4.971 1.00 87.88 91 ALA A C 1
ATOM 738 O O . ALA A 1 91 ? -4.605 9.558 5.725 1.00 87.88 91 ALA A O 1
ATOM 739 N N . LYS A 1 92 ? -6.410 9.266 4.405 1.00 84.25 92 LYS A N 1
ATOM 740 C CA . LYS A 1 92 ? -7.031 10.563 4.665 1.00 84.25 92 LYS A CA 1
ATOM 741 C C . LYS A 1 92 ? -8.552 10.419 4.663 1.00 84.25 92 LYS A C 1
ATOM 743 O O . LYS A 1 92 ? -9.056 9.515 3.989 1.00 84.25 92 LYS A O 1
ATOM 748 N N . PRO A 1 93 ? -9.281 11.294 5.370 1.00 80.94 93 PRO A N 1
ATOM 749 C CA . PRO A 1 93 ? -10.729 11.296 5.304 1.00 80.94 93 PRO A CA 1
ATOM 750 C C . PRO A 1 93 ? -11.177 11.652 3.877 1.00 80.94 93 PRO A C 1
ATOM 752 O O . PRO A 1 93 ? -10.463 12.368 3.156 1.00 80.94 93 PRO A O 1
ATOM 755 N N . PRO A 1 94 ? -12.332 11.130 3.429 1.00 73.12 94 PRO A N 1
ATOM 756 C CA . PRO A 1 94 ? -12.863 11.471 2.122 1.00 73.12 94 PRO A CA 1
ATOM 757 C C . PRO A 1 94 ? -13.172 12.969 2.061 1.00 73.12 94 PRO A C 1
ATOM 759 O O . PRO A 1 94 ? -13.635 13.572 3.026 1.00 73.12 94 PRO A O 1
ATOM 762 N N . PHE A 1 95 ? -12.920 13.569 0.905 1.00 69.75 95 PHE A N 1
ATOM 763 C CA . PHE A 1 95 ? -13.226 14.969 0.638 1.00 69.75 95 PHE A CA 1
ATOM 764 C C . PHE A 1 95 ? -14.535 15.058 -0.152 1.00 69.75 95 PHE A C 1
ATOM 766 O O . PHE A 1 95 ? -14.765 14.263 -1.058 1.00 69.75 95 PHE A O 1
ATOM 773 N N . GLY A 1 96 ? -15.388 16.027 0.178 1.00 70.94 96 GLY A N 1
ATOM 774 C CA . GLY A 1 96 ? -16.547 16.406 -0.640 1.00 70.94 96 GLY A CA 1
ATOM 775 C C . GLY A 1 96 ? -17.808 15.541 -0.522 1.00 70.94 96 GLY A C 1
ATOM 776 O O . GLY A 1 96 ? -18.852 15.996 -0.958 1.00 70.94 96 GLY A O 1
ATOM 777 N N . GLY A 1 97 ? -17.764 14.371 0.123 1.00 78.94 97 GLY A N 1
ATOM 778 C CA . GLY A 1 97 ? -18.934 13.497 0.303 1.00 78.94 97 GLY A CA 1
ATOM 779 C C . GLY A 1 97 ? -19.027 12.363 -0.733 1.00 78.94 97 GLY A C 1
ATOM 780 O O . GLY A 1 97 ? -18.087 12.151 -1.500 1.00 78.94 97 GLY A O 1
ATOM 781 N N . PRO A 1 98 ? -20.128 11.584 -0.749 1.00 78.56 98 PRO A N 1
ATOM 782 C CA . PRO A 1 98 ? -20.233 10.356 -1.546 1.00 78.56 98 PRO A CA 1
ATOM 783 C C . PRO A 1 98 ? -20.032 10.558 -3.052 1.00 78.56 98 PRO A C 1
ATOM 785 O O . PRO A 1 98 ? -19.357 9.753 -3.690 1.00 78.56 98 PRO A O 1
ATOM 788 N N . GLN A 1 99 ? -20.551 11.653 -3.615 1.00 81.44 99 GLN A N 1
ATOM 789 C CA . GLN A 1 99 ? -20.417 11.944 -5.045 1.00 81.44 99 GLN A CA 1
ATOM 790 C C . GLN A 1 99 ? -18.948 12.126 -5.449 1.00 81.44 99 GLN A C 1
ATOM 792 O O . GLN A 1 99 ? -18.493 11.566 -6.441 1.00 81.44 99 GLN A O 1
ATOM 797 N N . GLN A 1 100 ? -18.165 12.834 -4.638 1.00 80.50 100 GLN A N 1
ATOM 798 C CA . GLN A 1 100 ? -16.746 13.065 -4.885 1.00 80.50 100 GLN A CA 1
ATOM 799 C C . GLN A 1 100 ? -15.917 11.793 -4.709 1.00 80.50 100 GLN A C 1
ATOM 801 O O . GLN A 1 100 ? -14.898 11.643 -5.379 1.00 80.50 100 GLN A O 1
ATOM 806 N N . ILE A 1 101 ? -16.350 10.860 -3.856 1.00 79.44 101 ILE A N 1
ATOM 807 C CA . ILE A 1 101 ? -15.742 9.526 -3.764 1.00 79.44 101 ILE A CA 1
ATOM 808 C C . ILE A 1 101 ? -15.978 8.747 -5.064 1.00 79.44 101 ILE A C 1
ATOM 810 O O . ILE A 1 101 ? -15.049 8.110 -5.563 1.00 79.44 101 ILE A O 1
ATOM 814 N N . ILE A 1 102 ? -17.185 8.826 -5.634 1.00 80.31 102 ILE A N 1
ATOM 815 C CA . ILE A 1 102 ? -17.513 8.199 -6.923 1.00 80.31 102 ILE A CA 1
ATOM 816 C C . ILE A 1 102 ? -16.686 8.832 -8.045 1.00 80.31 102 ILE A C 1
ATOM 818 O O . ILE A 1 102 ? -16.039 8.109 -8.799 1.00 80.31 102 ILE A O 1
ATOM 822 N N . ASP A 1 103 ? -16.622 10.162 -8.116 1.00 79.94 103 ASP A N 1
ATOM 823 C CA . ASP A 1 103 ? -15.813 10.875 -9.112 1.00 79.94 103 ASP A CA 1
ATOM 824 C C . ASP A 1 103 ? -14.322 10.558 -8.968 1.00 79.94 103 ASP A C 1
ATOM 826 O O . ASP A 1 103 ? -13.614 10.379 -9.962 1.00 79.94 103 ASP A O 1
ATOM 830 N N . TYR A 1 104 ? -13.830 10.484 -7.726 1.00 78.38 104 TYR A N 1
ATOM 831 C CA . TYR A 1 104 ? -12.479 10.039 -7.420 1.00 78.38 104 TYR A CA 1
ATOM 832 C C . TYR A 1 104 ? -12.272 8.643 -8.002 1.00 78.38 104 TYR A C 1
ATOM 834 O O . TYR A 1 104 ? -11.433 8.494 -8.884 1.00 78.38 104 TYR A O 1
ATOM 842 N N . LEU A 1 105 ? -13.079 7.653 -7.613 1.00 76.25 105 LEU A N 1
ATOM 843 C CA . LEU A 1 105 ? -12.951 6.274 -8.088 1.00 76.25 105 LEU A CA 1
ATOM 844 C C . LEU A 1 105 ? -13.020 6.182 -9.621 1.00 76.25 105 LEU A C 1
ATOM 846 O O . LEU A 1 105 ? -12.176 5.525 -10.232 1.00 76.25 105 LEU A O 1
ATOM 850 N N . GLY A 1 106 ? -13.962 6.899 -10.239 1.00 79.44 106 GLY A N 1
ATOM 851 C CA . GLY A 1 106 ? -14.150 6.964 -11.686 1.00 79.44 106 GLY A CA 1
ATOM 852 C C . GLY A 1 106 ? -12.896 7.426 -12.426 1.00 79.44 106 GLY A C 1
ATOM 853 O O . GLY A 1 106 ? -12.546 6.870 -13.467 1.00 79.44 106 GLY A O 1
ATOM 854 N N . ARG A 1 107 ? -12.142 8.380 -11.864 1.00 76.56 107 ARG A N 1
ATOM 855 C CA . ARG A 1 107 ? -10.862 8.806 -12.452 1.00 76.56 107 ARG A CA 1
ATOM 856 C C . ARG A 1 107 ? -9.812 7.704 -12.403 1.00 76.56 107 ARG A C 1
ATOM 858 O O . ARG A 1 107 ? -9.081 7.569 -13.368 1.00 76.56 107 ARG A O 1
ATOM 865 N N . TYR A 1 108 ? -9.721 6.914 -11.340 1.00 75.00 108 TYR A N 1
ATOM 866 C CA . TYR A 1 108 ? -8.698 5.860 -11.247 1.00 75.00 108 TYR A CA 1
ATOM 867 C C . TYR A 1 108 ? -9.051 4.597 -12.044 1.00 75.00 108 TYR A C 1
ATOM 869 O O . TYR A 1 108 ? -8.157 3.795 -12.317 1.00 75.00 108 TYR A O 1
ATOM 877 N N . THR A 1 109 ? -10.319 4.415 -12.425 1.00 73.19 109 THR A N 1
ATOM 878 C CA . THR A 1 109 ? -10.734 3.364 -13.365 1.00 73.19 109 THR A CA 1
ATOM 879 C C . THR A 1 109 ? -10.608 3.799 -14.828 1.00 73.19 109 THR A C 1
ATOM 881 O O . THR A 1 109 ? -10.221 2.981 -15.656 1.00 73.19 109 THR A O 1
ATOM 884 N N . HIS A 1 110 ? -10.876 5.072 -15.157 1.00 68.88 110 HIS A N 1
ATOM 885 C CA . HIS A 1 110 ? -10.941 5.549 -16.550 1.00 68.88 110 HIS A CA 1
ATOM 886 C C . HIS A 1 110 ? -9.738 6.394 -17.005 1.00 68.88 110 HIS A C 1
ATOM 888 O O . HIS A 1 110 ? -9.427 6.416 -18.194 1.00 68.88 110 HIS A O 1
ATOM 894 N N . ARG A 1 111 ? -9.018 7.080 -16.103 1.00 66.31 111 ARG A N 1
ATOM 895 C CA . ARG A 1 111 ? -7.701 7.667 -16.420 1.00 66.31 111 ARG A CA 1
ATOM 896 C C . ARG A 1 111 ? -6.621 6.625 -16.176 1.00 66.31 111 ARG A C 1
ATOM 898 O O . ARG A 1 111 ? -5.946 6.623 -15.150 1.00 66.31 111 ARG A O 1
ATOM 905 N N . ILE A 1 112 ? -6.478 5.742 -17.151 1.00 66.88 112 ILE A N 1
ATOM 906 C CA . ILE A 1 112 ? -5.331 4.843 -17.272 1.00 66.88 112 ILE A CA 1
ATOM 907 C C . ILE A 1 112 ? -4.073 5.602 -17.732 1.00 66.88 112 ILE A C 1
ATOM 909 O O . ILE A 1 112 ? -4.147 6.781 -18.072 1.00 66.88 112 ILE A O 1
ATOM 913 N N . ALA A 1 113 ? -2.938 4.891 -17.715 1.00 62.97 113 ALA A N 1
ATOM 914 C CA . ALA A 1 113 ? -1.594 5.204 -18.227 1.00 62.97 113 ALA A CA 1
ATOM 915 C C . ALA A 1 113 ? -1.359 6.589 -18.878 1.00 62.97 113 ALA A C 1
ATOM 917 O O . ALA A 1 113 ? -0.487 7.337 -18.434 1.00 62.97 113 ALA A O 1
ATOM 918 N N . ILE A 1 114 ? -2.122 6.943 -19.919 1.00 72.06 114 ILE A N 1
ATOM 919 C CA . ILE A 1 114 ? -1.997 8.207 -20.651 1.00 72.06 114 ILE A CA 1
ATOM 920 C C . ILE A 1 114 ? -3.353 8.917 -20.677 1.00 72.06 114 ILE A C 1
ATOM 922 O O . ILE A 1 114 ? -4.336 8.416 -21.212 1.00 72.06 114 ILE A O 1
ATOM 926 N N . SER A 1 115 ? -3.409 10.124 -20.120 1.00 77.06 115 SER A N 1
ATOM 927 C CA . SER A 1 115 ? -4.591 10.988 -20.191 1.00 77.06 115 SER A CA 1
ATOM 928 C C . SER A 1 115 ? -4.736 11.659 -21.560 1.00 77.06 115 SER A C 1
ATOM 930 O O . SER A 1 115 ? -3.732 12.094 -22.116 1.00 77.06 115 SER A O 1
ATOM 932 N N . ASN A 1 116 ? -5.970 11.895 -22.023 1.00 81.62 116 ASN A N 1
ATOM 933 C CA . ASN A 1 116 ? -6.261 12.486 -23.343 1.00 81.62 116 ASN A CA 1
ATOM 934 C C . ASN A 1 116 ? -5.469 13.762 -23.673 1.00 81.62 116 ASN A C 1
ATOM 936 O O . ASN A 1 116 ? -4.966 13.887 -24.778 1.00 81.62 116 ASN A O 1
ATOM 940 N N . HIS A 1 117 ? -5.295 14.687 -22.721 1.00 84.00 117 HIS A N 1
ATOM 941 C CA . HIS A 1 117 ? -4.559 15.940 -22.962 1.00 84.00 117 HIS A CA 1
ATOM 942 C C . HIS A 1 117 ? -3.056 15.747 -23.232 1.00 84.00 117 HIS A C 1
ATOM 944 O O . HIS A 1 117 ? -2.383 16.684 -23.647 1.00 84.00 117 HIS A O 1
ATOM 950 N N . ARG A 1 118 ? -2.513 14.555 -22.954 1.00 83.88 118 ARG A N 1
ATOM 951 C CA . ARG A 1 118 ? -1.127 14.211 -23.278 1.00 83.88 118 ARG A CA 1
ATOM 952 C C . ARG A 1 118 ? -0.992 13.699 -24.704 1.00 83.88 118 ARG A C 1
ATOM 954 O O . ARG A 1 118 ? 0.121 13.710 -25.207 1.00 83.88 118 ARG A O 1
ATOM 961 N N . ILE A 1 119 ? -2.076 13.261 -25.344 1.00 89.38 119 ILE A N 1
ATOM 962 C CA . ILE A 1 119 ? -2.062 12.765 -26.721 1.00 89.38 119 ILE A CA 1
ATOM 963 C C . ILE A 1 119 ? -1.899 13.963 -27.659 1.00 89.38 119 ILE A C 1
ATOM 965 O O . ILE A 1 119 ? -2.729 14.867 -27.668 1.00 89.38 119 ILE A O 1
ATOM 969 N N . LEU A 1 120 ? -0.817 13.963 -28.433 1.00 92.00 120 LEU A N 1
ATOM 970 C CA . LEU A 1 120 ? -0.524 14.982 -29.438 1.00 92.00 120 LEU A CA 1
ATOM 971 C C . LEU A 1 120 ? -1.078 14.576 -30.800 1.00 92.00 120 LEU A C 1
ATOM 973 O O . LEU A 1 120 ? -1.734 15.373 -31.463 1.00 92.00 120 LEU A O 1
ATOM 977 N N . THR A 1 121 ? -0.823 13.333 -31.214 1.00 93.12 121 THR A N 1
ATOM 978 C CA . THR A 1 121 ? -1.274 12.803 -32.505 1.00 93.12 121 THR A CA 1
ATOM 979 C C . THR A 1 121 ? -1.582 11.313 -32.417 1.00 93.12 121 THR A C 1
ATOM 981 O O . THR A 1 121 ? -0.934 10.572 -31.675 1.00 93.12 121 THR A O 1
ATOM 984 N N . VAL A 1 122 ? -2.571 10.878 -33.200 1.00 92.81 122 VAL A N 1
ATOM 985 C CA . VAL A 1 122 ? -2.891 9.469 -33.460 1.00 92.81 122 VAL A CA 1
ATOM 986 C C . VAL A 1 122 ? -3.003 9.317 -34.972 1.00 92.81 122 VAL A C 1
ATOM 988 O O . VAL A 1 122 ? -3.978 9.771 -35.564 1.00 92.81 122 VAL A O 1
ATOM 991 N N . ALA A 1 123 ? -1.982 8.749 -35.601 1.00 94.75 123 ALA A N 1
ATOM 992 C CA . ALA A 1 123 ? -1.917 8.575 -37.049 1.00 94.75 123 ALA A CA 1
ATOM 993 C C . ALA A 1 123 ? -1.087 7.334 -37.382 1.00 94.75 123 ALA A C 1
ATOM 995 O O . ALA A 1 123 ? -0.141 7.015 -36.662 1.00 94.75 123 ALA A O 1
ATOM 996 N N . ASP A 1 124 ? -1.450 6.623 -38.450 1.00 94.00 124 ASP A N 1
ATOM 997 C CA . ASP A 1 124 ? -0.682 5.487 -38.988 1.00 94.00 124 ASP A CA 1
ATOM 998 C C . ASP A 1 124 ? -0.349 4.396 -37.952 1.00 94.00 124 ASP A C 1
ATOM 1000 O O . ASP A 1 124 ? 0.752 3.845 -37.918 1.00 94.00 124 ASP A O 1
ATOM 1004 N N . GLY A 1 125 ? -1.289 4.118 -37.043 1.00 92.06 125 GLY A N 1
ATOM 1005 C CA . GLY A 1 125 ? -1.099 3.148 -35.958 1.00 92.06 125 GLY A CA 1
ATOM 1006 C C . GLY A 1 125 ? -0.114 3.593 -34.868 1.00 92.06 125 GLY A C 1
ATOM 1007 O O . GLY A 1 125 ? 0.232 2.795 -33.998 1.00 92.06 125 GLY A O 1
ATOM 1008 N N . LYS A 1 126 ? 0.334 4.853 -34.885 1.00 92.25 126 LYS A N 1
ATOM 1009 C CA . LYS A 1 126 ? 1.235 5.443 -33.891 1.00 92.25 126 LYS A CA 1
ATOM 1010 C C . LYS A 1 126 ? 0.502 6.481 -33.050 1.00 92.25 126 LYS A C 1
ATOM 1012 O O . LYS A 1 126 ? -0.281 7.283 -33.557 1.00 92.25 126 LYS A O 1
ATOM 1017 N N . VAL A 1 127 ? 0.799 6.480 -31.754 1.00 89.38 127 VAL A N 1
ATOM 1018 C CA . VAL A 1 127 ? 0.326 7.489 -30.801 1.00 89.38 127 VAL A CA 1
ATOM 1019 C C . VAL A 1 127 ? 1.531 8.286 -30.317 1.00 89.38 127 VAL A C 1
ATOM 1021 O O . VAL A 1 127 ? 2.437 7.722 -29.707 1.00 89.38 127 VAL A O 1
ATOM 1024 N N . THR A 1 128 ? 1.531 9.594 -30.565 1.00 90.62 128 THR A N 1
ATOM 1025 C CA . THR A 1 128 ? 2.528 10.521 -30.013 1.00 90.62 128 THR A CA 1
ATOM 1026 C C . THR A 1 128 ? 1.922 11.223 -28.814 1.00 90.62 128 THR A C 1
ATOM 1028 O O . THR A 1 128 ? 0.792 11.708 -28.883 1.00 90.62 128 THR A O 1
ATOM 1031 N N . PHE A 1 129 ? 2.661 11.307 -27.714 1.00 89.06 129 PHE A N 1
ATOM 1032 C CA . PHE A 1 129 ? 2.187 11.953 -26.499 1.00 89.06 129 PHE A CA 1
ATOM 1033 C C . PHE A 1 129 ? 3.313 12.679 -25.766 1.00 89.06 129 PHE A C 1
ATOM 1035 O O . PHE A 1 129 ? 4.491 12.375 -25.941 1.00 89.06 129 PHE A O 1
ATOM 1042 N N . THR A 1 130 ? 2.952 13.647 -24.929 1.00 85.94 130 THR A N 1
ATOM 1043 C CA . THR A 1 130 ? 3.906 14.358 -24.076 1.00 85.94 130 THR A CA 1
ATOM 1044 C C . THR A 1 130 ? 4.323 13.495 -22.885 1.00 85.94 130 THR A C 1
ATOM 1046 O O . THR A 1 130 ? 3.493 12.923 -22.165 1.00 85.94 130 THR A O 1
ATOM 1049 N N . TRP A 1 131 ? 5.632 13.412 -22.658 1.00 73.62 131 TRP A N 1
ATOM 1050 C CA . TRP A 1 131 ? 6.246 12.705 -21.537 1.00 73.62 131 TRP A CA 1
ATOM 1051 C C . TRP A 1 131 ? 6.845 13.703 -20.538 1.00 73.62 131 TRP A C 1
ATOM 1053 O O . TRP A 1 131 ? 7.505 14.662 -20.936 1.00 73.62 131 TRP A O 1
ATOM 1063 N N . LYS A 1 132 ? 6.548 13.493 -19.255 1.00 62.81 132 LYS A N 1
ATOM 1064 C CA . LYS A 1 132 ? 7.094 14.174 -18.079 1.00 62.81 132 LYS A CA 1
ATOM 1065 C C . LYS A 1 132 ? 7.046 13.198 -16.915 1.00 62.81 132 LYS A C 1
ATOM 1067 O O . LYS A 1 132 ? 6.103 12.366 -16.916 1.00 62.81 132 LYS A O 1
#

Secondary structure (DSSP, 8-state):
-EEEE-TTSSEEEEE-----SEEE-TTSS-EEE-S-SS-SS-HHHHHHHHHHHHHHHHHHHHHTTSSPPPTT--HHHHHHHHHHSPP-----PPSS-HHHHHHHHHHHHHS-SS-GGGEEEEETTEEEE---

Sequence (132 aa):
MLHTWGQTMERHIHLHCIVPGGAFTFDGEQFKPCSHRDWLFPVKALSKVFRGNYLERLECAHAAGELKSPPGVHFAALRKALREHDWVVYAKPPFGGPQQIIDYLGRYTHRIAISNHRILTVADGKVTFTWK

Radius of gyration: 19.97 Å; chains: 1; bounding box: 47×39×56 Å